Protein AF-A0A2S2DF96-F1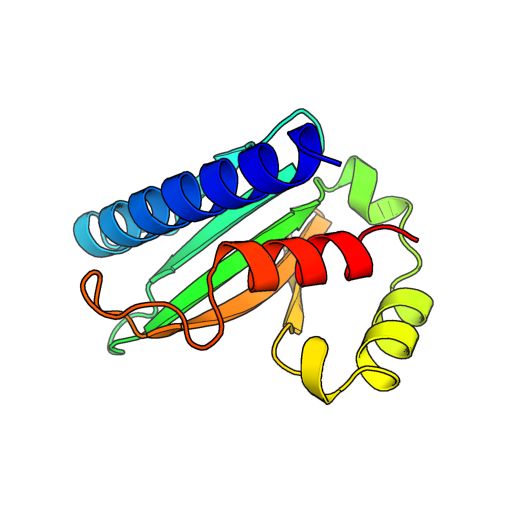 (afdb_monomer_lite)

Structure (mmCIF, N/CA/C/O backbone):
data_AF-A0A2S2DF96-F1
#
_entry.id   AF-A0A2S2DF96-F1
#
loop_
_atom_site.group_PDB
_atom_site.id
_atom_site.type_symbol
_atom_site.label_atom_id
_atom_site.label_alt_id
_atom_site.label_comp_id
_atom_site.label_asym_id
_atom_site.label_entity_id
_atom_site.label_seq_id
_atom_site.pdbx_PDB_ins_code
_atom_site.Cartn_x
_atom_site.Cartn_y
_atom_site.Cartn_z
_atom_site.occupancy
_atom_site.B_iso_or_equiv
_atom_site.auth_seq_id
_atom_site.auth_comp_id
_atom_site.auth_asym_id
_atom_site.auth_atom_id
_atom_site.pdbx_PDB_model_num
ATOM 1 N N . MET A 1 1 ? 21.129 14.960 0.949 1.00 48.19 1 MET A N 1
ATOM 2 C CA . MET A 1 1 ? 20.463 14.018 1.874 1.00 48.19 1 MET A CA 1
ATOM 3 C C . MET A 1 1 ? 19.217 14.584 2.584 1.00 48.19 1 MET A C 1
ATOM 5 O O . MET A 1 1 ? 18.640 13.862 3.379 1.00 48.19 1 MET A O 1
ATOM 9 N N . HIS A 1 2 ? 18.761 15.823 2.311 1.00 52.34 2 HIS A N 1
ATOM 10 C CA . HIS A 1 2 ? 17.571 16.408 2.973 1.00 52.34 2 HIS A CA 1
ATOM 11 C C . HIS A 1 2 ? 16.253 16.324 2.176 1.00 52.34 2 HIS A C 1
ATOM 13 O O . HIS A 1 2 ? 15.192 16.428 2.780 1.00 52.34 2 HIS A O 1
ATOM 19 N N . LYS A 1 3 ? 16.288 16.122 0.849 1.00 56.09 3 LYS A N 1
ATOM 20 C CA . LYS A 1 3 ? 15.065 16.060 0.020 1.00 56.09 3 LYS A CA 1
ATOM 21 C C . LYS A 1 3 ? 14.265 14.766 0.209 1.00 56.09 3 LYS A C 1
ATOM 23 O O . LYS A 1 3 ? 13.043 14.805 0.130 1.00 56.09 3 LYS A O 1
ATOM 28 N N . ASP A 1 4 ? 14.937 13.659 0.512 1.00 68.94 4 ASP A N 1
ATOM 29 C CA . ASP A 1 4 ? 14.283 12.347 0.567 1.00 68.94 4 ASP A CA 1
ATOM 30 C C . ASP A 1 4 ? 13.490 12.150 1.862 1.00 68.94 4 ASP A C 1
ATOM 32 O O . ASP A 1 4 ? 12.413 11.574 1.830 1.00 68.94 4 ASP A O 1
ATOM 36 N N . ALA A 1 5 ? 13.956 12.696 2.992 1.00 75.00 5 ALA A N 1
ATOM 37 C CA . ALA A 1 5 ? 13.218 12.628 4.257 1.00 75.00 5 ALA A CA 1
ATOM 38 C C . ALA A 1 5 ? 11.857 13.346 4.166 1.00 75.00 5 ALA A C 1
ATOM 40 O O . ALA A 1 5 ? 10.832 12.777 4.529 1.00 75.00 5 ALA A O 1
ATOM 41 N N . ALA A 1 6 ? 11.835 14.545 3.572 1.00 87.06 6 ALA A N 1
ATOM 42 C CA . ALA A 1 6 ? 10.615 15.337 3.422 1.00 87.06 6 ALA A CA 1
ATOM 43 C C . ALA A 1 6 ? 9.548 14.644 2.554 1.00 87.06 6 ALA A C 1
ATOM 45 O O . ALA A 1 6 ? 8.355 14.775 2.825 1.00 87.06 6 ALA A O 1
ATOM 46 N N . LYS A 1 7 ? 9.967 13.881 1.533 1.00 90.44 7 LYS A N 1
ATOM 47 C CA . LYS A 1 7 ? 9.060 13.061 0.715 1.00 90.44 7 LYS A CA 1
ATOM 48 C C . LYS A 1 7 ? 8.320 12.043 1.585 1.00 90.44 7 LYS A C 1
ATOM 50 O O . LYS A 1 7 ? 7.096 11.957 1.524 1.00 90.44 7 LYS A O 1
ATOM 55 N N . TRP A 1 8 ? 9.064 11.288 2.391 1.00 91.69 8 TRP A N 1
ATOM 56 C CA . TRP A 1 8 ? 8.517 10.201 3.200 1.00 91.69 8 TRP A CA 1
ATOM 57 C C . TRP A 1 8 ? 7.607 10.680 4.314 1.00 91.69 8 TRP A C 1
ATOM 59 O O . TRP A 1 8 ? 6.560 10.078 4.548 1.00 91.69 8 TRP A O 1
ATOM 69 N N . ASP A 1 9 ? 7.973 11.787 4.950 1.00 91.69 9 ASP A N 1
ATOM 70 C CA . ASP A 1 9 ? 7.131 12.423 5.956 1.00 91.69 9 ASP A CA 1
ATOM 71 C C . ASP A 1 9 ? 5.828 12.943 5.333 1.00 91.69 9 ASP A C 1
ATOM 73 O O . ASP A 1 9 ? 4.754 12.761 5.907 1.00 91.69 9 ASP A O 1
ATOM 77 N N . GLY A 1 10 ? 5.891 13.504 4.119 1.00 93.38 10 GLY A N 1
ATOM 78 C CA . GLY A 1 10 ? 4.705 13.917 3.369 1.00 93.38 10 GLY A CA 1
ATOM 79 C C . GLY A 1 10 ? 3.776 12.747 3.033 1.00 93.38 10 GLY A C 1
ATOM 80 O O . GLY A 1 10 ? 2.572 12.823 3.269 1.00 93.38 10 GLY A O 1
ATOM 81 N N . TRP A 1 11 ? 4.318 11.630 2.540 1.00 94.50 11 TRP A N 1
ATOM 82 C CA . TRP A 1 11 ? 3.513 10.437 2.243 1.00 94.50 11 TRP A CA 1
ATOM 83 C C . TRP A 1 11 ? 2.923 9.806 3.507 1.00 94.50 11 TRP A C 1
ATOM 85 O O . TRP A 1 11 ? 1.784 9.347 3.488 1.00 94.50 11 TRP A O 1
ATOM 95 N N . ALA A 1 12 ? 3.662 9.818 4.617 1.00 92.81 12 ALA A N 1
ATOM 96 C CA . ALA A 1 12 ? 3.167 9.347 5.905 1.00 92.81 12 ALA A CA 1
ATOM 97 C C . ALA A 1 12 ? 1.977 10.177 6.408 1.00 92.81 12 ALA A C 1
ATOM 99 O O . ALA A 1 12 ? 0.996 9.609 6.887 1.00 92.81 12 ALA A O 1
ATOM 100 N N . GLN A 1 13 ? 2.042 11.505 6.269 1.00 92.56 13 GLN A N 1
ATOM 101 C CA . GLN A 1 13 ? 0.937 12.402 6.619 1.00 92.56 13 GLN A CA 1
ATOM 102 C C . GLN A 1 13 ? -0.287 12.163 5.730 1.00 92.56 13 GLN A C 1
ATOM 104 O O . GLN A 1 13 ? -1.400 12.056 6.242 1.00 92.56 13 GLN A O 1
ATOM 109 N N . LEU A 1 14 ? -0.080 12.020 4.415 1.00 94.88 14 LEU A N 1
ATOM 110 C CA . LEU A 1 14 ? -1.153 11.691 3.475 1.00 94.88 14 LEU A CA 1
ATOM 111 C C . LEU A 1 14 ? -1.810 10.354 3.815 1.00 94.88 14 LEU A C 1
ATOM 113 O O . LEU A 1 14 ? -3.033 10.268 3.822 1.00 94.88 14 LEU A O 1
ATOM 117 N N . LEU A 1 15 ? -1.021 9.330 4.144 1.00 94.00 15 LEU A N 1
ATOM 118 C CA . LEU A 1 15 ? -1.558 8.026 4.512 1.00 94.00 15 LEU A CA 1
ATOM 119 C C . LEU A 1 15 ? -2.369 8.085 5.807 1.00 94.00 15 LEU A C 1
ATOM 121 O O . LEU A 1 15 ? -3.445 7.504 5.867 1.00 94.00 15 LEU A O 1
ATOM 125 N N . ALA A 1 16 ? -1.893 8.802 6.827 1.00 91.62 16 ALA A N 1
ATOM 126 C CA . ALA A 1 16 ? -2.642 8.973 8.070 1.00 91.62 16 ALA A CA 1
ATOM 127 C C . ALA A 1 16 ? -3.990 9.677 7.827 1.00 91.62 16 ALA A C 1
ATOM 129 O O . ALA A 1 16 ? -5.018 9.237 8.340 1.00 91.62 16 ALA A O 1
ATOM 130 N N . ALA A 1 17 ? -4.002 10.723 6.993 1.00 93.06 17 ALA A N 1
ATOM 131 C CA . ALA A 1 17 ? -5.233 11.400 6.592 1.00 93.06 17 ALA A CA 1
ATOM 132 C C . ALA A 1 17 ? -6.165 10.477 5.786 1.00 93.06 17 ALA A C 1
ATOM 134 O O . ALA A 1 17 ? -7.372 10.469 6.021 1.00 93.06 17 ALA A O 1
ATOM 135 N N . LEU A 1 18 ? -5.611 9.670 4.875 1.00 94.69 18 LEU A N 1
ATOM 136 C CA . LEU A 1 18 ? -6.361 8.697 4.080 1.00 94.69 18 LEU A CA 1
ATOM 137 C C . LEU A 1 18 ? -6.998 7.618 4.964 1.00 94.69 18 LEU A C 1
ATOM 139 O O . LEU A 1 18 ? -8.165 7.299 4.780 1.00 94.69 18 LEU A O 1
ATOM 143 N N . VAL A 1 19 ? -6.261 7.103 5.953 1.00 93.19 19 VAL A N 1
ATOM 144 C CA . VAL A 1 19 ? -6.756 6.129 6.937 1.00 93.19 19 VAL A CA 1
ATOM 145 C C . VAL A 1 19 ? -7.889 6.715 7.772 1.00 93.19 19 VAL A C 1
ATOM 147 O O . VAL A 1 19 ? -8.920 6.066 7.921 1.00 93.19 19 VAL A O 1
ATOM 150 N N . ALA A 1 20 ? -7.725 7.936 8.290 1.00 91.69 20 ALA A N 1
ATOM 151 C CA . ALA A 1 20 ? -8.764 8.596 9.079 1.00 91.69 20 ALA A CA 1
ATOM 152 C C . ALA A 1 20 ? -10.062 8.760 8.273 1.00 91.69 20 ALA A C 1
ATOM 154 O O . ALA A 1 20 ? -11.133 8.414 8.764 1.00 91.69 20 ALA A O 1
ATOM 155 N N . ARG A 1 21 ? -9.952 9.199 7.014 1.00 94.31 21 ARG A N 1
ATOM 156 C CA . ARG A 1 21 ? -11.100 9.325 6.108 1.00 94.31 21 ARG A CA 1
ATOM 157 C C . ARG A 1 21 ? -11.721 7.980 5.746 1.00 94.31 21 ARG A C 1
ATOM 159 O O . ARG A 1 21 ? -12.934 7.859 5.752 1.00 94.31 21 ARG A O 1
ATOM 166 N N . ALA A 1 22 ? -10.909 6.963 5.471 1.00 94.56 22 ALA A N 1
ATOM 167 C CA . ALA A 1 22 ? -11.397 5.630 5.126 1.00 94.56 22 ALA A CA 1
ATOM 168 C C . ALA A 1 22 ? -12.191 5.002 6.283 1.00 94.56 22 ALA A C 1
ATOM 170 O O . ALA A 1 22 ? -13.213 4.363 6.057 1.00 94.56 22 ALA A O 1
ATOM 171 N N . LEU A 1 23 ? -11.746 5.231 7.523 1.00 92.25 23 LEU A N 1
ATOM 172 C CA . LEU A 1 23 ? -12.460 4.827 8.735 1.00 92.25 23 LEU A CA 1
ATOM 173 C C . LEU A 1 23 ? -13.756 5.622 8.953 1.00 92.25 23 LEU A C 1
ATOM 175 O O . LEU A 1 23 ? -14.752 5.041 9.366 1.00 92.25 23 LEU A O 1
ATOM 179 N N . GLU A 1 24 ? -13.747 6.933 8.697 1.00 92.44 24 GLU A N 1
ATOM 180 C CA . GLU A 1 24 ? -14.930 7.795 8.830 1.00 92.44 24 GLU A CA 1
ATOM 181 C C . GLU A 1 24 ? -16.008 7.468 7.786 1.00 92.44 24 GLU A C 1
ATOM 183 O O . GLU A 1 24 ? -17.193 7.404 8.110 1.00 92.44 24 GLU A O 1
ATOM 188 N N . GLU A 1 25 ? -15.593 7.247 6.540 1.00 94.31 25 GLU A N 1
ATOM 189 C CA . GLU A 1 25 ? -16.473 6.987 5.399 1.00 94.31 25 GLU A CA 1
ATOM 190 C C . GLU A 1 25 ? -16.870 5.495 5.285 1.00 94.31 25 GLU A C 1
ATOM 192 O O . GLU A 1 25 ? -17.756 5.167 4.498 1.00 94.31 25 GLU A O 1
ATOM 197 N N . ASP A 1 26 ? -16.234 4.602 6.061 1.00 92.56 26 ASP A N 1
ATOM 198 C CA . ASP A 1 26 ? -16.314 3.129 5.961 1.00 92.56 26 ASP A CA 1
ATOM 199 C C . ASP A 1 26 ? -16.127 2.627 4.516 1.00 92.56 26 ASP A C 1
ATOM 201 O O . ASP A 1 26 ? -16.877 1.802 3.988 1.00 92.56 26 ASP A O 1
ATOM 205 N N . GLN A 1 27 ? -15.124 3.188 3.835 1.00 95.00 27 GLN A N 1
ATOM 206 C CA . GLN A 1 27 ? -14.845 2.940 2.423 1.00 95.00 27 GLN A CA 1
ATOM 207 C C . GLN A 1 27 ? -13.364 2.703 2.163 1.00 95.00 27 GLN A C 1
ATOM 209 O O . GLN A 1 27 ? -12.484 3.205 2.860 1.00 95.00 27 GLN A O 1
ATOM 214 N N . VAL A 1 28 ? -13.089 1.947 1.101 1.00 94.69 28 VAL A N 1
ATOM 215 C CA . VAL A 1 28 ? -11.738 1.801 0.564 1.00 94.69 28 VAL A CA 1
ATOM 216 C C . VAL A 1 28 ? -11.374 3.083 -0.169 1.00 94.69 28 VAL A C 1
ATOM 218 O O . VAL A 1 28 ? -12.046 3.451 -1.131 1.00 94.69 28 VAL A O 1
ATOM 221 N N . LEU A 1 29 ? -10.303 3.742 0.266 1.00 96.75 29 LEU A N 1
ATOM 222 C CA . LEU A 1 29 ? -9.834 4.982 -0.339 1.00 96.75 29 LEU A CA 1
ATOM 223 C C . LEU A 1 29 ? -8.436 4.813 -0.930 1.00 96.75 29 LEU A C 1
ATOM 225 O O . LEU A 1 29 ? -7.553 4.198 -0.326 1.00 96.75 29 LEU A O 1
ATOM 229 N N . GLY A 1 30 ? -8.250 5.408 -2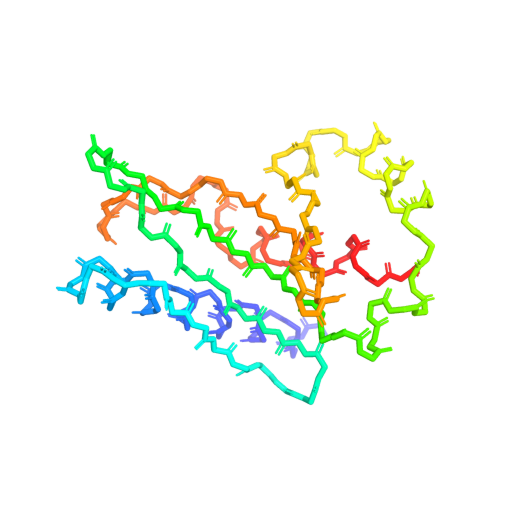.106 1.00 95.88 30 GLY A N 1
ATOM 230 C CA . GLY A 1 30 ? -6.983 5.508 -2.818 1.00 95.88 30 GLY A CA 1
ATOM 231 C C . GLY A 1 30 ? -6.514 6.959 -2.923 1.00 95.88 30 GLY A C 1
ATOM 232 O O . GLY A 1 30 ? -7.329 7.883 -2.991 1.00 95.88 30 GLY A O 1
ATOM 233 N N . GLN A 1 31 ? -5.202 7.179 -2.924 1.00 96.62 31 GLN A N 1
ATOM 234 C CA . GLN A 1 31 ? -4.600 8.492 -3.153 1.00 96.62 31 GLN A CA 1
ATOM 235 C C . GLN A 1 31 ? -3.380 8.361 -4.060 1.00 96.62 31 GLN A C 1
ATOM 237 O O . GLN A 1 31 ? -2.334 7.854 -3.649 1.00 96.62 31 GLN A O 1
ATOM 242 N N . ALA A 1 32 ? -3.483 8.895 -5.276 1.00 94.88 32 ALA A N 1
ATOM 243 C CA . ALA A 1 32 ? -2.350 8.990 -6.186 1.00 94.88 32 ALA A CA 1
ATOM 244 C C . ALA A 1 32 ? -1.235 9.866 -5.584 1.00 94.88 32 ALA A C 1
ATOM 246 O O . ALA A 1 32 ? -1.495 10.949 -5.048 1.00 94.88 32 ALA A O 1
ATOM 247 N N . LEU A 1 33 ? 0.008 9.392 -5.694 1.00 92.81 33 LEU A N 1
ATOM 248 C CA . LEU A 1 33 ? 1.239 10.075 -5.271 1.00 92.81 33 LEU A CA 1
ATOM 249 C C . LEU A 1 33 ? 2.045 10.632 -6.459 1.00 92.81 33 LEU A C 1
ATOM 251 O O . LEU A 1 33 ? 3.100 11.239 -6.271 1.00 92.81 33 LEU A O 1
ATOM 255 N N . GLY A 1 34 ? 1.568 10.387 -7.677 1.00 88.19 34 GLY A N 1
ATOM 256 C CA . GLY A 1 34 ? 2.197 10.699 -8.955 1.00 88.19 34 GLY A CA 1
ATOM 257 C C . GLY A 1 34 ? 1.521 9.890 -10.064 1.00 88.19 34 GLY A C 1
ATOM 258 O O . GLY A 1 34 ? 0.425 9.375 -9.861 1.00 88.19 34 GLY A O 1
ATOM 259 N N . GLU A 1 35 ? 2.177 9.748 -11.215 1.00 81.06 35 GLU A N 1
ATOM 260 C CA . GLU A 1 35 ? 1.592 9.045 -12.371 1.00 81.06 35 GLU A CA 1
ATOM 261 C C . GLU A 1 35 ? 1.527 7.518 -12.195 1.00 81.06 35 GLU A C 1
ATOM 263 O O . GLU A 1 35 ? 0.644 6.868 -12.745 1.00 81.06 35 GLU A O 1
ATOM 268 N N . GLU A 1 36 ? 2.433 6.935 -11.406 1.00 90.31 36 GLU A N 1
ATOM 269 C CA . GLU A 1 36 ? 2.593 5.473 -11.338 1.00 90.31 36 GLU A CA 1
ATOM 270 C C . GLU A 1 36 ? 2.403 4.880 -9.941 1.00 90.31 36 GLU A C 1
ATOM 272 O O . GLU A 1 36 ? 2.519 3.666 -9.779 1.00 90.31 36 GLU A O 1
ATOM 277 N N . ARG A 1 37 ? 2.148 5.712 -8.924 1.00 94.38 37 ARG A N 1
ATOM 278 C CA . ARG A 1 37 ? 2.108 5.282 -7.521 1.00 94.38 37 ARG A CA 1
ATOM 279 C C . ARG A 1 37 ? 0.868 5.754 -6.802 1.00 94.38 37 ARG A C 1
ATOM 281 O O . ARG A 1 37 ? 0.425 6.888 -6.978 1.00 94.38 37 ARG A O 1
ATOM 288 N N . GLU A 1 38 ? 0.393 4.902 -5.909 1.00 96.38 38 GLU A N 1
ATOM 289 C CA . GLU A 1 38 ? -0.835 5.120 -5.163 1.00 96.38 38 GLU A CA 1
ATOM 290 C C . GLU A 1 38 ? -0.715 4.610 -3.725 1.00 96.38 38 GLU A C 1
ATOM 292 O O . GLU A 1 38 ? -0.107 3.570 -3.465 1.00 96.38 38 GLU A O 1
ATOM 297 N N . LEU A 1 39 ? -1.297 5.353 -2.785 1.00 97.06 39 LEU A N 1
ATOM 298 C CA . LEU A 1 39 ? -1.584 4.878 -1.437 1.00 97.06 39 LEU A CA 1
ATOM 299 C C . LEU A 1 39 ? -2.983 4.283 -1.377 1.00 97.06 39 LEU A C 1
ATOM 301 O O . LEU A 1 39 ? -3.904 4.829 -1.971 1.00 97.06 39 LEU A O 1
ATOM 305 N N . LEU A 1 40 ? -3.147 3.237 -0.576 1.00 97.12 40 LEU A N 1
ATOM 306 C CA . LEU A 1 40 ? -4.433 2.607 -0.297 1.00 97.12 40 LEU A CA 1
ATOM 307 C C . LEU A 1 40 ? -4.695 2.604 1.210 1.00 97.12 40 LEU A C 1
ATOM 309 O O . LEU A 1 40 ? -3.782 2.319 1.989 1.00 97.12 40 LEU A O 1
ATOM 313 N N . ALA A 1 41 ? -5.940 2.843 1.609 1.00 95.81 41 ALA A N 1
ATOM 314 C CA . ALA A 1 41 ? -6.461 2.526 2.931 1.00 95.81 41 ALA A CA 1
ATOM 315 C C . ALA A 1 41 ? -7.772 1.743 2.786 1.00 95.81 41 ALA A C 1
ATOM 317 O O . ALA A 1 41 ? -8.719 2.194 2.149 1.00 95.81 41 ALA A O 1
ATOM 318 N N . TYR A 1 42 ? -7.815 0.557 3.380 1.00 95.38 42 TYR A N 1
ATOM 319 C CA . TYR A 1 42 ? -8.935 -0.372 3.340 1.00 95.38 42 TYR A CA 1
ATOM 320 C C . TYR A 1 42 ? -9.361 -0.668 4.786 1.00 95.38 42 TYR A C 1
ATOM 322 O O . TYR A 1 42 ? -8.645 -1.393 5.489 1.00 95.38 42 TYR A O 1
ATOM 330 N N . PRO A 1 43 ? -10.490 -0.125 5.267 1.00 94.50 43 PRO A N 1
ATOM 331 C CA . PRO A 1 43 ? -11.026 -0.461 6.580 1.00 94.50 43 PRO A CA 1
ATOM 332 C C . PRO A 1 43 ? -11.548 -1.901 6.565 1.00 94.50 43 PRO A C 1
ATOM 334 O O . PRO A 1 43 ? -12.231 -2.330 5.635 1.00 94.50 43 PRO A O 1
ATOM 337 N N . VAL A 1 44 ? -11.189 -2.695 7.574 1.00 92.81 44 VAL A N 1
ATOM 338 C CA . VAL A 1 44 ? -11.616 -4.096 7.652 1.00 92.81 44 VAL A CA 1
ATOM 339 C C . VAL A 1 44 ? -12.874 -4.186 8.507 1.00 92.81 44 VAL A C 1
ATOM 341 O O . VAL A 1 44 ? -12.810 -4.084 9.730 1.00 92.81 44 VAL A O 1
ATOM 344 N N . ALA A 1 45 ? -14.017 -4.414 7.858 1.00 87.88 45 ALA A N 1
ATOM 345 C CA . ALA A 1 45 ? -15.314 -4.492 8.523 1.00 87.88 45 ALA A CA 1
ATOM 346 C C . ALA A 1 45 ? -15.305 -5.454 9.727 1.00 87.88 45 ALA A C 1
ATOM 348 O O . ALA A 1 45 ? -14.833 -6.593 9.649 1.00 87.88 45 ALA A O 1
ATOM 349 N N . GLY A 1 46 ? -15.848 -4.981 10.852 1.00 84.44 46 GLY A N 1
ATOM 350 C CA . GLY A 1 46 ? -15.927 -5.746 12.099 1.00 84.44 46 GLY A CA 1
ATOM 351 C C . GLY A 1 46 ? -14.592 -5.931 12.829 1.00 84.44 46 GLY A C 1
ATOM 352 O O . GLY A 1 46 ? -14.533 -6.720 13.772 1.00 84.44 46 GLY A O 1
ATOM 353 N N . GLN A 1 47 ? -13.526 -5.236 12.418 1.00 86.19 47 GLN A N 1
ATOM 354 C CA . GLN A 1 47 ? -12.212 -5.286 13.058 1.00 86.19 47 GLN A CA 1
ATOM 355 C C . GLN A 1 47 ? -11.675 -3.875 13.323 1.00 86.19 47 GLN A C 1
ATOM 357 O O . GLN A 1 47 ? -11.877 -2.961 12.533 1.00 86.19 47 GLN A O 1
ATOM 362 N N . ASP A 1 48 ? -10.927 -3.708 14.416 1.00 86.56 48 ASP A N 1
ATOM 363 C CA . ASP A 1 48 ? -10.169 -2.481 14.722 1.00 86.56 48 ASP A CA 1
ATOM 364 C C . ASP A 1 48 ? -8.849 -2.469 13.919 1.00 86.56 48 ASP A C 1
ATOM 366 O O . ASP A 1 48 ? -7.738 -2.504 14.459 1.00 86.56 48 ASP A O 1
ATOM 370 N N . LEU A 1 49 ? -8.972 -2.571 12.592 1.00 90.62 49 LEU A N 1
ATOM 371 C CA . LEU A 1 49 ? -7.870 -2.813 11.665 1.00 90.62 49 LEU A CA 1
ATOM 372 C C . LEU A 1 49 ? -8.116 -2.120 10.321 1.00 90.62 49 LEU A C 1
ATOM 374 O O . LEU A 1 49 ? -9.184 -2.242 9.728 1.00 90.62 49 LEU A O 1
ATOM 378 N N . VAL A 1 50 ? -7.067 -1.494 9.792 1.00 93.50 50 VAL A N 1
ATOM 379 C CA . VAL A 1 50 ? -7.018 -0.972 8.423 1.00 93.50 50 VAL A CA 1
ATOM 380 C C . VAL A 1 50 ? -5.879 -1.666 7.682 1.00 93.50 50 VAL A C 1
ATOM 382 O O . VAL A 1 50 ? -4.767 -1.788 8.198 1.00 93.50 50 VAL A O 1
ATOM 385 N N . LEU A 1 51 ? -6.131 -2.157 6.473 1.00 95.06 51 LEU A N 1
ATOM 386 C CA . LEU A 1 51 ? -5.060 -2.531 5.556 1.00 95.06 51 LEU A CA 1
ATOM 387 C C . LEU A 1 51 ? -4.640 -1.286 4.793 1.00 95.06 51 LEU A C 1
ATOM 389 O O . LEU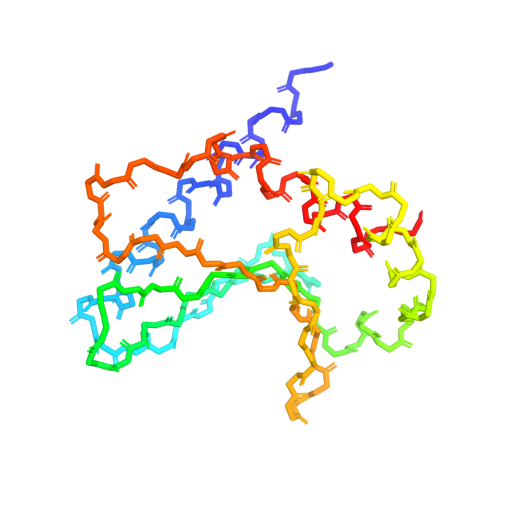 A 1 51 ? -5.457 -0.618 4.173 1.00 95.06 51 LEU A O 1
ATOM 393 N N . VAL A 1 52 ? -3.358 -0.979 4.837 1.00 95.50 52 VAL A N 1
ATOM 394 C CA . VAL A 1 52 ? -2.777 0.142 4.108 1.00 95.50 52 VAL A CA 1
ATOM 395 C C . VAL A 1 52 ? -1.804 -0.377 3.074 1.00 95.50 52 VAL A C 1
ATOM 397 O O . VAL A 1 52 ? -1.193 -1.429 3.275 1.00 95.50 52 VAL A O 1
ATOM 400 N N . GLY A 1 53 ? -1.631 0.355 1.983 1.00 96.00 53 GLY A N 1
ATOM 401 C CA . GLY A 1 53 ? -0.729 -0.072 0.929 1.00 96.00 53 GLY A CA 1
ATOM 402 C C . GLY A 1 53 ? -0.024 1.056 0.211 1.00 96.00 53 GLY A C 1
ATOM 403 O O . GLY A 1 53 ? -0.518 2.177 0.160 1.00 96.00 53 GLY A O 1
ATOM 404 N N . LEU A 1 54 ? 1.130 0.712 -0.354 1.00 97.25 54 LEU A N 1
ATOM 405 C CA . LEU A 1 54 ? 1.766 1.448 -1.439 1.00 97.25 54 LEU A CA 1
ATOM 406 C C . LEU A 1 54 ? 1.704 0.555 -2.675 1.00 97.25 54 LEU A C 1
ATOM 408 O O . LEU A 1 54 ? 2.094 -0.614 -2.604 1.00 97.25 54 LEU A O 1
ATOM 412 N N . GLY A 1 55 ? 1.195 1.090 -3.775 1.00 96.62 55 GLY A N 1
ATOM 413 C CA . GLY A 1 55 ? 0.991 0.335 -4.997 1.00 96.62 55 GLY A CA 1
ATOM 414 C C . GLY A 1 55 ? 1.513 1.015 -6.244 1.00 96.62 55 GLY A C 1
ATOM 415 O O . GLY A 1 55 ? 1.871 2.195 -6.244 1.00 96.62 55 GLY A O 1
ATOM 416 N N . LEU A 1 56 ? 1.558 0.207 -7.296 1.00 96.25 56 LEU A N 1
ATOM 417 C CA . LEU A 1 56 ? 1.872 0.583 -8.661 1.00 96.25 56 LEU A CA 1
ATOM 418 C C . LEU A 1 56 ? 0.612 0.457 -9.515 1.00 96.25 56 LEU A C 1
ATOM 420 O O . LEU A 1 56 ? -0.143 -0.512 -9.370 1.00 96.25 56 LEU A O 1
ATOM 424 N N . SER A 1 57 ? 0.437 1.395 -10.445 1.00 93.44 57 SER A N 1
ATOM 425 C CA . SER A 1 57 ? -0.584 1.278 -11.490 1.00 93.44 57 SER A CA 1
ATOM 426 C C . SER A 1 57 ? -0.395 -0.012 -12.296 1.00 93.44 57 SER A C 1
ATOM 428 O O . SER A 1 57 ? 0.712 -0.551 -12.366 1.00 93.44 57 SER A O 1
ATOM 430 N N . ALA A 1 58 ? -1.458 -0.505 -12.937 1.00 92.50 58 ALA A N 1
ATOM 431 C CA . ALA A 1 58 ? -1.395 -1.722 -13.750 1.00 92.50 58 ALA A CA 1
ATOM 432 C C . ALA A 1 58 ? -0.274 -1.664 -14.804 1.00 92.50 58 ALA A C 1
ATOM 434 O O . ALA A 1 58 ? 0.548 -2.576 -14.877 1.00 92.50 58 ALA A O 1
ATOM 435 N N . ALA A 1 59 ? -0.166 -0.538 -15.521 1.00 90.75 59 ALA A N 1
ATOM 436 C CA . ALA A 1 59 ? 0.871 -0.311 -16.528 1.00 90.75 59 ALA A CA 1
ATOM 437 C C . ALA A 1 59 ? 2.288 -0.481 -15.959 1.00 90.75 59 ALA A C 1
ATOM 439 O O . ALA A 1 59 ? 3.137 -1.119 -16.574 1.00 90.75 59 ALA A O 1
ATOM 440 N N . ARG A 1 60 ? 2.553 0.038 -14.754 1.00 92.19 60 ARG A N 1
ATOM 441 C CA . ARG A 1 60 ? 3.868 -0.108 -14.123 1.00 92.19 60 ARG A CA 1
ATOM 442 C C . ARG A 1 60 ? 4.069 -1.501 -13.522 1.00 92.19 60 ARG A C 1
ATOM 444 O O . ARG A 1 60 ? 5.167 -2.049 -13.600 1.00 92.19 60 ARG A O 1
ATOM 451 N N . ALA A 1 61 ? 3.016 -2.088 -12.958 1.00 93.00 61 ALA A N 1
ATOM 452 C CA . ALA A 1 61 ? 3.038 -3.410 -12.342 1.00 93.00 61 ALA A CA 1
ATOM 453 C C . ALA A 1 61 ? 3.278 -4.551 -13.349 1.00 93.00 61 ALA A C 1
ATOM 455 O O . ALA A 1 61 ? 3.781 -5.605 -12.957 1.00 93.00 61 ALA A O 1
ATOM 456 N N . GLU A 1 62 ? 2.930 -4.375 -14.626 1.00 91.88 62 GLU A N 1
ATOM 457 C CA . GLU A 1 62 ? 3.220 -5.344 -15.697 1.00 91.88 62 GLU A CA 1
ATOM 458 C C . GLU A 1 62 ? 4.720 -5.535 -15.945 1.00 91.88 62 GLU A C 1
ATOM 460 O O . GLU A 1 62 ? 5.153 -6.629 -16.305 1.00 91.88 62 GLU A O 1
ATOM 465 N N . HIS A 1 63 ? 5.520 -4.497 -15.705 1.00 91.56 63 HIS A N 1
ATOM 466 C CA . HIS A 1 63 ? 6.966 -4.534 -15.910 1.00 91.56 63 HIS A CA 1
ATOM 467 C C . HIS A 1 63 ? 7.747 -5.107 -14.723 1.00 91.56 63 HIS A C 1
ATOM 469 O O . HIS A 1 63 ? 8.960 -5.258 -14.827 1.00 91.56 63 HIS A O 1
ATOM 475 N N . LEU A 1 64 ? 7.082 -5.416 -13.608 1.00 91.88 64 LEU A N 1
ATOM 476 C CA . LEU A 1 64 ? 7.738 -5.868 -12.387 1.00 91.88 64 LEU A CA 1
ATOM 477 C C . LEU A 1 64 ? 7.925 -7.393 -12.367 1.00 91.88 64 LEU A C 1
ATOM 479 O O . LEU A 1 64 ? 6.950 -8.145 -12.462 1.00 91.88 64 LEU A O 1
ATOM 483 N N . ASP A 1 65 ? 9.150 -7.872 -12.118 1.00 93.44 65 ASP A N 1
ATOM 484 C CA . ASP A 1 65 ? 9.371 -9.292 -11.800 1.00 93.44 65 ASP A CA 1
ATOM 485 C C . ASP A 1 65 ? 8.874 -9.614 -10.376 1.00 93.44 65 ASP A C 1
ATOM 487 O O . ASP A 1 65 ? 9.583 -9.463 -9.373 1.00 93.44 65 ASP A O 1
ATOM 491 N N . LEU A 1 66 ? 7.641 -10.123 -10.279 1.00 91.88 66 LEU A N 1
ATOM 492 C CA . LEU A 1 66 ? 7.033 -10.526 -9.008 1.00 91.88 66 LEU A CA 1
ATOM 493 C C . LEU A 1 66 ? 7.848 -11.610 -8.281 1.00 91.88 66 LEU A C 1
ATOM 495 O O . LEU A 1 66 ? 7.900 -11.623 -7.049 1.00 91.88 66 LEU A O 1
ATOM 499 N N . ALA A 1 67 ? 8.523 -12.505 -9.007 1.00 93.56 67 ALA A N 1
ATOM 500 C CA . ALA A 1 67 ? 9.364 -13.519 -8.384 1.00 93.56 67 ALA A CA 1
ATOM 501 C C . ALA A 1 67 ? 10.621 -12.886 -7.766 1.00 93.56 67 ALA A C 1
ATOM 503 O O . ALA A 1 67 ? 11.038 -13.292 -6.677 1.00 93.56 67 ALA A O 1
ATOM 504 N N . ALA A 1 68 ? 11.212 -11.874 -8.411 1.00 93.88 68 ALA A N 1
ATOM 505 C CA . ALA A 1 68 ? 12.303 -11.095 -7.824 1.00 93.88 68 ALA A CA 1
ATOM 506 C C . ALA A 1 68 ? 11.848 -10.333 -6.577 1.00 93.88 68 ALA A C 1
ATOM 508 O O . ALA A 1 68 ? 12.532 -10.410 -5.551 1.00 93.88 68 ALA A O 1
ATOM 509 N N . LEU A 1 69 ? 10.676 -9.694 -6.622 1.00 94.44 69 LEU A N 1
ATOM 510 C CA . LEU A 1 69 ? 10.093 -9.012 -5.466 1.00 94.44 69 LEU A CA 1
ATOM 511 C C . LEU A 1 69 ? 9.915 -9.968 -4.281 1.00 94.44 69 LEU A C 1
ATOM 513 O O . LEU A 1 69 ? 10.351 -9.670 -3.166 1.00 94.44 69 LEU A O 1
ATOM 517 N N . LEU A 1 70 ? 9.332 -11.149 -4.509 1.00 94.44 70 LEU A N 1
ATOM 518 C CA . LEU A 1 70 ? 9.126 -12.146 -3.456 1.00 94.44 70 LEU A CA 1
ATOM 519 C C . LEU A 1 70 ? 10.453 -12.658 -2.878 1.00 94.44 70 LEU A C 1
ATOM 521 O O . LEU A 1 70 ? 10.558 -12.846 -1.664 1.00 94.44 70 LEU A O 1
ATOM 525 N N . ARG A 1 71 ? 11.490 -12.823 -3.712 1.00 94.38 71 ARG A N 1
ATOM 526 C CA . ARG A 1 71 ? 12.847 -13.163 -3.251 1.00 94.38 71 ARG A CA 1
ATOM 527 C C . ARG A 1 71 ? 13.457 -1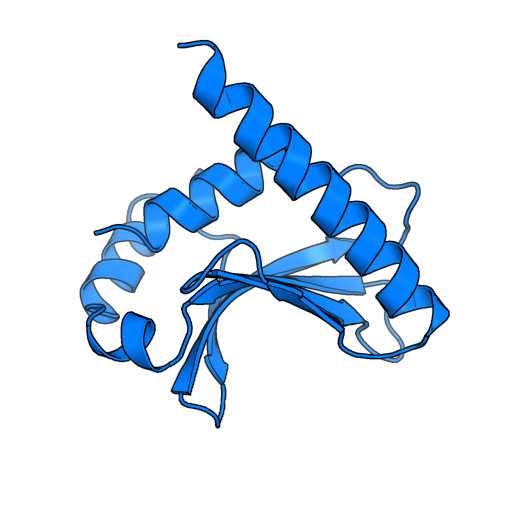2.050 -2.396 1.00 94.38 71 ARG A C 1
ATOM 529 O O . ARG A 1 71 ? 14.018 -12.358 -1.347 1.00 94.38 71 ARG A O 1
ATOM 536 N N . ARG A 1 72 ? 13.343 -10.776 -2.800 1.00 92.31 72 ARG A N 1
ATOM 537 C CA . ARG A 1 72 ? 13.813 -9.618 -2.007 1.00 92.31 72 ARG A CA 1
ATOM 538 C C . ARG A 1 72 ? 13.122 -9.574 -0.646 1.00 92.31 72 ARG A C 1
ATOM 540 O O . ARG A 1 72 ? 13.799 -9.594 0.379 1.00 92.31 72 ARG A O 1
ATOM 547 N N . ARG A 1 73 ? 11.787 -9.656 -0.635 1.00 94.38 73 ARG A N 1
ATOM 548 C CA . ARG A 1 73 ? 10.986 -9.752 0.594 1.00 94.38 73 ARG A CA 1
ATOM 549 C C . ARG A 1 73 ? 11.443 -10.910 1.485 1.00 94.38 73 ARG A C 1
ATOM 551 O O . ARG A 1 73 ? 11.556 -10.739 2.693 1.00 94.38 73 ARG A O 1
ATOM 558 N N . GLY A 1 74 ? 11.707 -12.074 0.887 1.00 93.94 74 GLY A N 1
ATOM 559 C CA . GLY A 1 74 ? 12.189 -13.273 1.574 1.00 93.94 74 GLY A CA 1
ATOM 560 C C . GLY A 1 74 ? 13.536 -13.085 2.277 1.00 93.94 74 GLY A C 1
ATOM 561 O O . GLY A 1 74 ? 13.717 -13.581 3.386 1.00 93.94 74 GLY A O 1
ATOM 562 N N . ARG A 1 75 ? 14.465 -12.353 1.650 1.00 93.50 75 ARG A N 1
ATOM 563 C CA . ARG A 1 75 ? 15.801 -12.072 2.203 1.00 93.50 75 ARG A CA 1
ATOM 564 C C . ARG A 1 75 ? 15.773 -11.068 3.353 1.00 93.50 75 ARG A C 1
ATOM 566 O O . ARG A 1 75 ? 16.570 -11.191 4.274 1.00 93.50 75 ARG A O 1
ATOM 573 N N . GLU A 1 76 ? 14.854 -10.109 3.320 1.00 90.38 76 GLU A N 1
ATOM 574 C CA . GLU A 1 76 ? 14.763 -9.022 4.302 1.00 90.38 76 GLU A CA 1
ATOM 575 C C . GLU A 1 76 ? 13.544 -9.171 5.219 1.00 90.38 76 GLU A C 1
ATOM 577 O O . GLU A 1 76 ? 12.777 -8.231 5.419 1.00 90.38 76 GLU A O 1
ATOM 582 N N . MET A 1 77 ? 13.335 -10.364 5.779 1.00 89.81 77 MET A N 1
ATOM 583 C CA . MET A 1 77 ? 12.092 -10.699 6.486 1.00 89.81 77 MET A CA 1
ATOM 584 C C . MET A 1 77 ? 11.759 -9.752 7.650 1.00 89.81 77 MET A C 1
ATOM 586 O O . MET A 1 77 ? 10.594 -9.423 7.852 1.00 89.81 77 MET A O 1
ATOM 590 N N . GLU A 1 78 ? 12.764 -9.270 8.381 1.00 88.19 78 GLU A N 1
ATOM 591 C CA . GLU A 1 78 ? 12.572 -8.337 9.500 1.00 88.19 78 GLU A CA 1
ATOM 592 C C . GLU A 1 78 ? 12.022 -6.974 9.041 1.00 88.19 78 GLU A C 1
ATOM 594 O O . GLU A 1 78 ? 11.128 -6.411 9.670 1.00 88.19 78 GLU A O 1
ATOM 599 N N . ARG A 1 79 ? 12.511 -6.456 7.908 1.00 87.44 79 ARG A N 1
ATOM 600 C CA . ARG A 1 79 ? 12.112 -5.141 7.371 1.00 87.44 79 ARG A CA 1
ATOM 601 C C . ARG A 1 79 ? 10.863 -5.223 6.494 1.00 87.44 79 ARG A C 1
ATOM 603 O O . ARG A 1 79 ? 10.024 -4.321 6.519 1.00 87.44 79 ARG A O 1
ATOM 610 N N . SER A 1 80 ? 10.753 -6.307 5.731 1.00 88.44 80 SER A N 1
ATOM 611 C CA . SER A 1 80 ? 9.863 -6.447 4.575 1.00 88.44 80 SER A CA 1
ATOM 612 C C . SER A 1 80 ? 8.807 -7.535 4.750 1.00 88.44 80 SER A C 1
ATOM 614 O O . SER A 1 80 ? 7.824 -7.565 4.013 1.00 88.44 80 SER A O 1
ATOM 616 N N . GLY A 1 81 ? 8.950 -8.418 5.742 1.00 88.25 81 GLY A N 1
ATOM 617 C CA . GLY A 1 81 ? 8.028 -9.534 5.970 1.00 88.25 81 GLY A CA 1
ATOM 618 C C . GLY A 1 81 ? 6.598 -9.097 6.290 1.00 88.25 81 GLY A C 1
ATOM 619 O O . GLY A 1 81 ? 5.648 -9.812 5.964 1.00 88.25 81 GLY A O 1
ATOM 620 N N . HIS A 1 82 ? 6.437 -7.900 6.856 1.00 90.44 82 HIS A N 1
ATOM 621 C CA . HIS A 1 82 ? 5.138 -7.305 7.169 1.00 90.44 82 HIS A CA 1
ATOM 622 C C . HIS A 1 82 ? 4.385 -6.754 5.951 1.00 90.44 82 HIS A C 1
ATOM 624 O O . HIS A 1 82 ? 3.198 -6.456 6.078 1.00 90.44 82 HIS A O 1
ATOM 630 N N . TRP A 1 83 ? 5.053 -6.609 4.805 1.00 94.69 83 TRP A N 1
ATOM 631 C CA . TRP A 1 83 ? 4.437 -6.206 3.546 1.00 94.69 83 TRP A CA 1
ATOM 632 C C . TRP A 1 83 ? 3.999 -7.445 2.767 1.00 94.69 83 TRP A C 1
ATOM 634 O O . TRP A 1 83 ? 4.789 -8.363 2.549 1.00 94.69 83 TRP A O 1
ATOM 644 N N . LEU A 1 84 ? 2.737 -7.489 2.361 1.00 94.94 84 LEU A N 1
ATOM 645 C CA . LEU A 1 84 ? 2.124 -8.585 1.621 1.00 94.94 84 LEU A CA 1
ATOM 646 C C . LEU A 1 84 ? 1.785 -8.107 0.208 1.00 94.94 84 LEU A C 1
ATOM 648 O O . LEU A 1 84 ? 0.934 -7.232 0.066 1.00 94.94 84 LEU A O 1
ATOM 652 N N . PRO A 1 85 ? 2.424 -8.656 -0.835 1.00 95.88 85 PRO A N 1
ATOM 653 C CA . PRO A 1 85 ? 2.068 -8.327 -2.208 1.00 95.88 85 PRO A CA 1
ATOM 654 C C . PRO A 1 85 ? 0.659 -8.826 -2.534 1.00 95.88 85 PRO A C 1
ATOM 656 O O . PRO A 1 85 ? 0.345 -9.993 -2.295 1.00 95.88 85 PRO A O 1
ATOM 659 N N . ALA A 1 86 ? -0.164 -7.955 -3.103 1.00 95.31 86 ALA A N 1
ATOM 660 C CA . ALA A 1 86 ? -1.510 -8.250 -3.564 1.00 95.31 86 ALA A CA 1
ATOM 661 C C . ALA A 1 86 ? -1.716 -7.617 -4.941 1.00 95.31 86 ALA A C 1
ATOM 663 O O . ALA A 1 86 ? -1.502 -6.419 -5.112 1.00 95.31 86 ALA A O 1
ATOM 664 N N . ARG A 1 87 ? -2.118 -8.428 -5.923 1.00 94.81 87 ARG A N 1
ATOM 665 C CA . ARG A 1 87 ? -2.534 -7.944 -7.242 1.00 94.81 87 ARG A CA 1
ATOM 666 C C . ARG A 1 87 ? -4.053 -7.853 -7.264 1.00 94.81 87 ARG A C 1
ATOM 668 O O . ARG A 1 87 ? -4.717 -8.824 -6.901 1.00 94.81 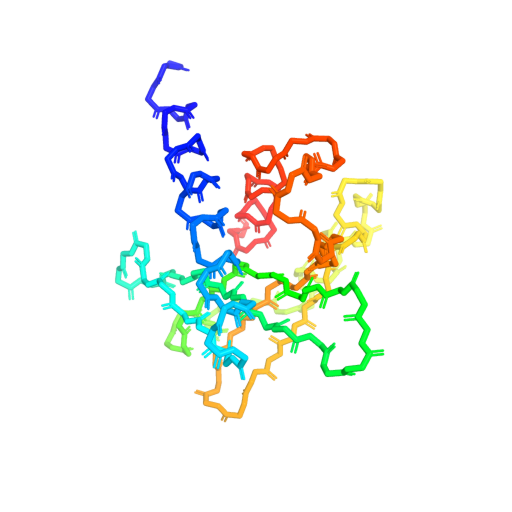87 ARG A O 1
ATOM 675 N N . PHE A 1 88 ? -4.575 -6.692 -7.632 1.00 92.62 88 PHE A N 1
ATOM 676 C CA . PHE A 1 88 ? -6.013 -6.463 -7.740 1.00 92.62 88 PHE A CA 1
ATOM 677 C C . PHE A 1 88 ? -6.510 -6.837 -9.140 1.00 92.62 88 PHE A C 1
ATOM 679 O O . PHE A 1 88 ? -5.719 -7.097 -10.049 1.00 92.62 88 PHE A O 1
ATOM 686 N N . GLU A 1 89 ? -7.833 -6.919 -9.298 1.00 92.19 89 GLU A N 1
ATOM 687 C CA . GLU A 1 89 ? -8.475 -7.345 -10.551 1.00 92.19 89 GLU A CA 1
ATOM 688 C C . GLU A 1 89 ? -8.178 -6.405 -11.726 1.00 92.19 89 GLU A C 1
ATOM 690 O O . GLU A 1 89 ? -8.121 -6.849 -12.869 1.00 92.19 89 GLU A O 1
ATOM 695 N N . ASP A 1 90 ? -7.925 -5.127 -11.443 1.00 91.88 90 ASP A N 1
ATOM 696 C CA . ASP A 1 90 ? -7.535 -4.115 -12.429 1.00 91.88 90 ASP A CA 1
ATOM 697 C C . ASP A 1 90 ? -6.070 -4.236 -12.896 1.00 91.88 90 ASP A C 1
ATOM 699 O O . ASP A 1 90 ? -5.621 -3.462 -13.739 1.00 91.88 90 ASP A O 1
ATOM 703 N N . GLY A 1 91 ? -5.317 -5.201 -12.360 1.00 93.38 91 GLY A N 1
ATOM 704 C CA . GLY A 1 91 ? -3.911 -5.441 -12.679 1.00 93.38 91 GLY A CA 1
ATOM 705 C C . GLY A 1 91 ? -2.920 -4.636 -11.834 1.00 93.38 91 GLY A C 1
ATOM 706 O O . GLY A 1 91 ? -1.718 -4.931 -11.881 1.00 93.38 91 GLY A O 1
ATOM 707 N N . SER A 1 92 ? -3.392 -3.682 -11.025 1.00 94.62 92 SER A N 1
ATOM 708 C CA . SER A 1 92 ? -2.549 -2.947 -10.080 1.00 94.62 92 SER A CA 1
ATOM 709 C C . SER A 1 92 ? -1.922 -3.890 -9.049 1.00 94.62 92 SER A C 1
ATOM 711 O O . SER A 1 92 ? -2.431 -4.978 -8.753 1.00 94.62 92 SER A O 1
ATOM 713 N N . LEU A 1 93 ? -0.764 -3.497 -8.520 1.00 96.75 93 LEU A N 1
ATOM 714 C CA . LEU A 1 93 ? -0.052 -4.264 -7.502 1.00 96.75 93 LEU A CA 1
ATOM 715 C C . LEU A 1 93 ? 0.178 -3.390 -6.280 1.00 96.75 93 LEU A C 1
ATOM 717 O O . LEU A 1 93 ? 0.860 -2.376 -6.377 1.00 96.75 93 LEU A O 1
ATOM 721 N N . PHE A 1 94 ? -0.300 -3.838 -5.124 1.00 97.56 94 PHE A N 1
ATOM 722 C CA . PHE A 1 94 ? -0.071 -3.192 -3.839 1.00 97.56 94 PHE A CA 1
ATOM 723 C C . PHE A 1 94 ? 0.798 -4.059 -2.934 1.00 97.56 94 PHE A C 1
ATOM 725 O O . PHE A 1 94 ? 0.630 -5.275 -2.846 1.00 97.56 94 PHE A O 1
ATOM 732 N N . LEU A 1 95 ? 1.701 -3.420 -2.198 1.00 97.19 95 LEU A N 1
ATOM 733 C CA . LEU A 1 95 ? 2.254 -3.986 -0.976 1.00 97.19 95 LEU A CA 1
ATOM 734 C C . LEU A 1 95 ? 1.353 -3.573 0.179 1.00 97.19 95 LEU A C 1
ATOM 736 O O . LEU A 1 95 ? 1.304 -2.397 0.524 1.00 97.19 95 LEU A O 1
ATOM 740 N N . LEU A 1 96 ? 0.656 -4.534 0.779 1.00 96.50 96 LEU A N 1
ATOM 741 C CA . LEU A 1 96 ? -0.287 -4.307 1.869 1.00 96.50 96 LEU A CA 1
ATOM 742 C C . LEU A 1 96 ? 0.348 -4.574 3.230 1.00 96.50 96 LEU A C 1
ATOM 744 O O . LEU A 1 96 ? 1.096 -5.535 3.407 1.00 96.50 96 LEU A O 1
ATOM 748 N N . ARG A 1 97 ? 0.001 -3.770 4.228 1.00 94.00 97 ARG A N 1
ATOM 749 C CA . ARG A 1 97 ? 0.387 -3.986 5.621 1.00 94.00 97 ARG A CA 1
ATOM 750 C C . ARG A 1 97 ? -0.764 -3.627 6.548 1.00 94.00 97 ARG A C 1
ATOM 752 O O . ARG A 1 97 ? -1.617 -2.805 6.237 1.00 94.00 97 ARG A O 1
ATOM 759 N N . ARG A 1 98 ? -0.789 -4.280 7.705 1.00 92.19 98 ARG A N 1
ATOM 760 C CA . ARG A 1 98 ? -1.758 -4.012 8.767 1.00 92.19 98 ARG A CA 1
ATOM 761 C C . ARG A 1 98 ? -1.405 -2.717 9.496 1.00 92.19 98 ARG A C 1
ATOM 763 O O . ARG A 1 98 ? -0.282 -2.587 9.986 1.00 92.19 98 ARG A O 1
ATOM 770 N N . TRP A 1 99 ? -2.380 -1.826 9.603 1.00 88.94 99 TRP A N 1
ATOM 771 C CA . TRP A 1 99 ? -2.374 -0.628 10.430 1.00 88.94 99 TRP A CA 1
ATOM 772 C C . TRP A 1 99 ? -3.443 -0.789 11.525 1.00 88.94 99 TRP A C 1
ATOM 774 O O . TRP A 1 99 ? -4.584 -1.124 11.205 1.00 88.94 99 TRP A O 1
ATOM 784 N N . PRO A 1 100 ? -3.113 -0.601 12.813 1.00 81.44 100 PRO A N 1
ATOM 785 C CA . PRO A 1 100 ? -4.110 -0.707 13.877 1.00 81.44 100 PRO A CA 1
ATOM 786 C C . PRO A 1 100 ? -5.176 0.383 13.709 1.00 81.44 100 PRO A C 1
ATOM 788 O O . PRO A 1 100 ? -4.812 1.548 13.626 1.00 81.44 100 PRO A O 1
ATOM 791 N N . GLY A 1 101 ? -6.463 0.030 13.644 1.00 68.88 101 GLY A N 1
ATOM 792 C CA . GLY A 1 101 ? -7.575 0.885 13.176 1.00 68.88 101 GLY A CA 1
ATOM 793 C C . GLY A 1 101 ? -7.911 2.123 14.016 1.00 68.88 101 GLY A C 1
ATOM 794 O O . GLY A 1 101 ? -8.988 2.695 13.884 1.00 68.88 101 GLY A O 1
ATOM 795 N N . ARG A 1 102 ? -6.975 2.566 14.851 1.00 71.44 102 ARG A N 1
ATOM 796 C CA . ARG A 1 102 ? -7.066 3.721 15.724 1.00 71.44 102 ARG A CA 1
ATOM 797 C C . ARG A 1 102 ? -6.230 4.878 15.169 1.00 71.44 102 ARG A C 1
ATOM 799 O O . ARG A 1 102 ? -5.006 4.749 15.099 1.00 71.44 102 ARG A O 1
ATOM 806 N N . PRO A 1 103 ? -6.849 6.011 14.789 1.00 59.25 103 PRO A N 1
ATOM 807 C CA . PRO A 1 103 ? -6.145 7.170 14.229 1.00 59.25 103 PRO A CA 1
ATOM 808 C C . PRO A 1 103 ? -5.091 7.772 15.167 1.00 59.25 103 PRO A C 1
ATOM 810 O O . PRO A 1 103 ? -4.121 8.375 14.716 1.00 59.25 103 PRO A O 1
ATOM 813 N N . ASP A 1 104 ? -5.280 7.614 16.477 1.00 66.25 104 ASP A N 1
ATOM 814 C CA . ASP A 1 104 ? -4.378 8.070 17.535 1.00 66.25 104 ASP A CA 1
ATOM 815 C C . ASP A 1 104 ? -3.201 7.113 17.779 1.00 66.25 104 ASP A C 1
ATOM 817 O O . ASP A 1 104 ? -2.231 7.473 18.453 1.00 66.25 104 ASP A O 1
ATOM 821 N N . GLN A 1 105 ? -3.239 5.905 17.211 1.00 69.38 105 GLN A N 1
ATOM 822 C CA . GLN A 1 105 ? -2.166 4.938 17.359 1.00 69.38 105 GLN A CA 1
ATOM 823 C C . GLN A 1 105 ? -1.099 5.131 16.278 1.00 69.38 105 GLN A C 1
ATOM 825 O O . GLN A 1 105 ? -1.308 4.886 15.090 1.00 69.38 105 GLN A O 1
ATOM 830 N N . ALA A 1 106 ? 0.094 5.537 16.715 1.00 67.50 106 ALA A N 1
ATOM 831 C CA . ALA A 1 106 ? 1.248 5.671 15.838 1.00 67.50 106 ALA A CA 1
ATOM 832 C C . ALA A 1 106 ? 1.609 4.330 15.174 1.00 67.50 106 ALA A C 1
ATOM 834 O O . ALA A 1 106 ? 1.607 3.279 15.824 1.00 67.50 106 ALA A O 1
ATOM 835 N N . TRP A 1 107 ? 1.999 4.373 13.894 1.00 75.31 107 TRP A N 1
ATOM 836 C CA . TRP A 1 107 ? 2.511 3.194 13.196 1.00 75.31 107 TRP A CA 1
ATOM 837 C C . TRP A 1 107 ? 3.757 2.651 13.924 1.00 75.31 107 TRP A C 1
ATOM 839 O O . TRP A 1 107 ? 4.758 3.371 14.026 1.00 75.31 107 TRP A O 1
ATOM 849 N N . PRO A 1 108 ? 3.774 1.373 14.356 1.00 66.50 108 PRO A N 1
ATOM 850 C CA . PRO A 1 108 ? 4.979 0.727 14.880 1.00 66.50 108 PRO A CA 1
ATOM 851 C C . PRO A 1 108 ? 6.200 0.836 13.939 1.00 66.50 108 PRO A C 1
ATOM 853 O O . PRO A 1 108 ? 6.219 0.263 12.845 1.00 66.50 108 PRO A O 1
ATOM 856 N N . GLY A 1 109 ? 7.238 1.554 14.377 1.00 73.31 109 GLY A N 1
ATOM 857 C CA . GLY A 1 109 ? 8.468 1.779 13.601 1.00 73.31 109 GLY A CA 1
ATOM 858 C C . GLY A 1 109 ? 8.427 2.974 12.638 1.00 73.31 109 GLY A C 1
ATOM 859 O O . GLY A 1 109 ? 9.401 3.199 11.927 1.00 73.31 109 GLY A O 1
ATOM 860 N N . GLY A 1 110 ? 7.341 3.756 12.638 1.00 87.00 110 GLY A N 1
ATOM 861 C CA . GLY A 1 110 ? 7.205 4.988 11.859 1.00 87.00 110 GLY A CA 1
ATOM 862 C C . GLY A 1 110 ? 6.688 4.764 10.436 1.00 87.00 110 GLY A C 1
ATOM 863 O O . GLY A 1 110 ? 7.263 4.010 9.651 1.00 87.00 110 GLY A O 1
ATOM 864 N N . ALA A 1 111 ? 5.612 5.470 10.080 1.00 89.12 111 ALA A N 1
ATOM 865 C CA . ALA A 1 111 ? 4.962 5.355 8.773 1.00 89.12 111 ALA A CA 1
ATOM 866 C C . ALA A 1 111 ? 5.893 5.740 7.609 1.00 89.12 111 ALA A C 1
ATOM 868 O O . ALA A 1 111 ? 5.918 5.054 6.591 1.00 89.12 111 ALA A O 1
ATOM 869 N N . ALA A 1 112 ? 6.715 6.779 7.781 1.00 91.94 112 ALA A N 1
ATOM 870 C CA . ALA A 1 112 ? 7.680 7.224 6.775 1.00 91.94 112 ALA A CA 1
ATOM 871 C C . ALA A 1 112 ? 8.718 6.136 6.443 1.00 91.94 112 ALA A C 1
ATOM 873 O O . ALA A 1 112 ? 8.958 5.832 5.275 1.00 91.94 112 ALA A O 1
ATOM 874 N N . LEU A 1 113 ? 9.290 5.492 7.468 1.00 90.56 113 LEU A N 1
ATOM 875 C CA . LEU A 1 113 ? 10.244 4.396 7.283 1.00 90.56 113 LEU A CA 1
ATOM 876 C C . LEU A 1 113 ? 9.574 3.169 6.654 1.00 90.56 113 LEU A C 1
ATOM 878 O O . LEU A 1 113 ? 10.142 2.539 5.764 1.00 90.56 113 LEU A O 1
ATOM 882 N N . ALA A 1 114 ? 8.353 2.851 7.088 1.00 90.94 114 ALA A N 1
ATOM 883 C CA . ALA A 1 114 ? 7.574 1.762 6.517 1.00 90.94 114 ALA A CA 1
ATOM 884 C C . ALA A 1 114 ? 7.322 1.972 5.014 1.00 90.94 114 ALA A C 1
ATOM 886 O O . ALA A 1 114 ? 7.563 1.055 4.230 1.00 90.94 114 ALA A O 1
ATOM 887 N N . LEU A 1 115 ? 6.880 3.169 4.616 1.00 93.06 115 LEU A N 1
ATOM 888 C CA . LEU A 1 115 ? 6.621 3.530 3.220 1.00 93.06 115 LEU A CA 1
ATOM 889 C C . LEU A 1 115 ? 7.892 3.530 2.375 1.00 93.06 115 LEU A C 1
ATOM 891 O O . LEU A 1 115 ? 7.870 3.046 1.246 1.00 93.06 115 LEU A O 1
ATOM 895 N N . ARG A 1 116 ? 9.011 3.991 2.939 1.00 93.38 116 ARG A N 1
ATOM 896 C CA . ARG A 1 116 ? 10.315 3.883 2.288 1.00 93.38 116 ARG A CA 1
ATOM 897 C C . ARG A 1 116 ? 10.672 2.426 1.983 1.00 93.38 116 ARG A C 1
ATOM 899 O O . ARG A 1 116 ? 11.077 2.130 0.868 1.00 93.38 116 ARG A O 1
ATOM 906 N N . HIS A 1 117 ? 10.495 1.511 2.939 1.00 91.88 117 HIS A N 1
ATOM 907 C CA . HIS A 1 117 ? 10.756 0.084 2.702 1.00 91.88 117 HIS A CA 1
ATOM 908 C C . HIS A 1 117 ? 9.818 -0.518 1.649 1.00 91.88 117 HIS A C 1
ATOM 910 O O . HIS A 1 117 ? 10.237 -1.375 0.878 1.00 91.88 117 HIS A O 1
ATOM 916 N N . ALA A 1 118 ? 8.553 -0.090 1.613 1.00 94.00 118 ALA A N 1
ATOM 917 C CA . ALA A 1 118 ? 7.625 -0.530 0.577 1.00 94.00 118 ALA A CA 1
ATOM 918 C C . ALA A 1 118 ? 8.075 -0.063 -0.816 1.00 94.00 118 ALA A C 1
ATOM 920 O O . ALA A 1 118 ? 8.060 -0.856 -1.752 1.00 94.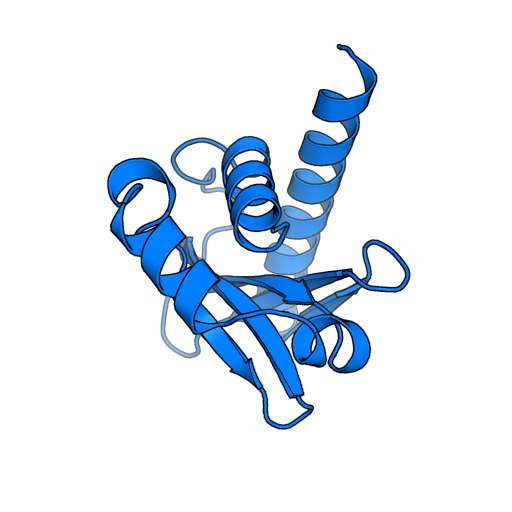00 118 ALA A O 1
ATOM 921 N N . GLU A 1 119 ? 8.523 1.188 -0.954 1.00 94.00 119 GLU A N 1
ATOM 922 C CA . GLU A 1 119 ? 9.069 1.678 -2.224 1.00 94.00 119 GLU A CA 1
ATOM 923 C C . GLU A 1 119 ? 10.335 0.914 -2.618 1.00 94.00 119 GLU A C 1
ATOM 925 O O . GLU A 1 119 ? 10.409 0.438 -3.742 1.00 94.00 119 GLU A O 1
ATOM 930 N N . GLU A 1 120 ? 11.280 0.714 -1.692 1.00 92.69 120 GLU A N 1
ATOM 931 C CA . GLU A 1 120 ? 12.510 -0.059 -1.941 1.00 92.69 120 GLU A CA 1
ATOM 932 C C . GLU A 1 120 ? 12.224 -1.497 -2.424 1.00 92.69 120 GLU A C 1
ATOM 934 O O . GLU A 1 120 ? 13.037 -2.086 -3.125 1.00 92.69 120 GLU A O 1
ATOM 939 N N . LEU A 1 121 ? 11.081 -2.088 -2.056 1.00 92.69 121 LEU A N 1
ATOM 940 C CA . LEU A 1 121 ? 10.672 -3.410 -2.546 1.00 92.69 121 LEU A CA 1
ATOM 941 C C . LEU A 1 121 ? 10.060 -3.379 -3.953 1.00 92.69 121 LEU A C 1
ATOM 943 O O . LEU A 1 121 ? 10.197 -4.366 -4.689 1.00 92.69 121 LEU A O 1
ATOM 947 N N . LEU A 1 122 ? 9.337 -2.303 -4.273 1.00 92.81 122 LEU A N 1
ATOM 948 C CA . LEU A 1 122 ? 8.658 -2.085 -5.553 1.00 92.81 122 LEU A CA 1
ATOM 949 C C . LEU A 1 122 ? 9.618 -1.597 -6.640 1.00 92.81 122 LEU A C 1
ATOM 951 O O . LEU A 1 122 ? 9.413 -1.915 -7.808 1.00 92.81 122 LEU A O 1
ATOM 955 N N . ASP A 1 123 ? 10.659 -0.870 -6.254 1.00 88.06 123 ASP A N 1
ATOM 956 C CA . ASP A 1 123 ? 11.750 -0.483 -7.136 1.00 88.06 123 ASP A CA 1
ATOM 957 C C . ASP A 1 123 ? 12.739 -1.663 -7.256 1.00 88.06 123 ASP A C 1
ATOM 959 O O . ASP A 1 123 ? 12.993 -2.388 -6.291 1.00 88.06 123 ASP A O 1
ATOM 963 N N . GLU A 1 124 ? 13.202 -1.953 -8.476 1.00 67.38 124 GLU A N 1
ATOM 964 C CA . GLU A 1 124 ? 13.985 -3.163 -8.781 1.00 67.38 124 GLU A CA 1
ATOM 965 C C . GLU A 1 124 ? 15.420 -3.156 -8.260 1.00 67.38 124 GLU A C 1
ATOM 967 O O . GLU A 1 124 ? 16.123 -2.134 -8.433 1.00 67.38 124 GLU A O 1
#

Secondary structure (DSSP, 8-state):
--HHHHHHHHHHHHHHHHHHHHHHHTS-EEEESSSSEEEEEEE-TTSSEEEEEEEE-HHHHTTS-HHHHHHHHHHTHHHHTT-EEEE-TTS-EEEEEEEES-TTS--TT-HHHHHHHHHHHH--

pLDDT: mean 89.41, std 9.66, range [48.19, 97.56]

Foldseek 3Di:
DPPLLVLLVVVLVVQLVQLVVCLVVVHWDWDDPDDFWIWIWHDDPPAQKIKIWIKTQQVLLVPDDVVVLVVVCVVPCVLRVQFDWDQDPNNMIIGIHIDRNDSPDADVPHRSSNVVSRVVSSPD

Radius of gyration: 13.92 Å; chains: 1; bounding box: 37×30×34 Å

Sequence (124 aa):
MHKDAAKWDGWAQLLAALVARALEEDQVLGQALGEERELLAYPVAGQDLVLVGLGLSAARAEHLDLAALLRRRGREMERSGHWLPARFEDGSLFLLRRWPGRPDQAWPGGAALALRHAEELLDE

Organism: NCBI:txid945844